Protein AF-A0A1Q9NAY9-F1 (afdb_monomer_lite)

pLDDT: mean 88.2, std 12.75, range [43.16, 96.69]

Secondary structure (DSSP, 8-state):
-EEEEE----TTS-TTHHHHHHHHHHHHHHHHH---EEE-SSS-SEEEEE--S--SSS-----TTS--EEEPPS--TT----SEEE-

Foldseek 3Di:
DAEEEEDDDDPVDPDCVVVVVVVVVQVVVCVVPVDDYDYDPPDHQAYEYEDAADDFQPPGDPDPPPDAKDADDRDDPPGPDGHIYGD

Radius of gyration: 13.49 Å; chains: 1; bounding box: 32×29×32 Å

Structure (mmCIF, N/CA/C/O backbone):
data_AF-A0A1Q9NAY9-F1
#
_entry.id   AF-A0A1Q9NAY9-F1
#
loop_
_atom_site.group_PDB
_atom_site.id
_atom_site.type_symbol
_atom_site.label_atom_id
_atom_site.label_alt_id
_atom_site.label_comp_id
_atom_site.label_asym_id
_atom_site.label_entity_id
_atom_site.label_seq_id
_atom_site.pdbx_PDB_ins_code
_atom_site.Cartn_x
_atom_site.Cartn_y
_atom_site.Cartn_z
_atom_site.occupancy
_atom_site.B_iso_or_equiv
_atom_site.auth_seq_id
_atom_site.auth_comp_id
_atom_site.auth_asym_id
_atom_site.auth_atom_id
_atom_site.pdbx_PDB_model_num
ATOM 1 N N . MET A 1 1 ? 7.188 -5.521 -15.341 1.00 83.56 1 MET A N 1
ATOM 2 C CA . MET A 1 1 ? 7.655 -5.692 -13.954 1.00 83.56 1 MET A CA 1
ATOM 3 C C . MET A 1 1 ? 7.519 -4.354 -13.260 1.00 83.56 1 MET A C 1
ATOM 5 O O . MET A 1 1 ? 7.790 -3.341 -13.898 1.00 83.56 1 MET A O 1
ATOM 9 N N . THR A 1 2 ? 7.071 -4.355 -12.011 1.00 90.00 2 THR A N 1
ATOM 10 C CA . THR A 1 2 ? 6.768 -3.145 -11.254 1.00 90.00 2 THR A CA 1
ATOM 11 C C . THR A 1 2 ? 7.229 -3.306 -9.809 1.00 90.00 2 THR A C 1
ATOM 13 O O . THR A 1 2 ? 6.847 -4.264 -9.137 1.00 90.00 2 THR A O 1
ATOM 16 N N . ASN A 1 3 ? 8.061 -2.369 -9.364 1.00 93.00 3 ASN A N 1
ATOM 17 C CA . ASN A 1 3 ? 8.719 -2.384 -8.064 1.00 93.00 3 ASN A CA 1
ATOM 18 C C . ASN A 1 3 ? 7.845 -1.713 -7.004 1.00 93.00 3 ASN A C 1
ATOM 20 O O . ASN A 1 3 ? 7.404 -0.583 -7.208 1.00 93.00 3 ASN A O 1
ATOM 24 N N . TYR A 1 4 ? 7.622 -2.374 -5.874 1.00 93.06 4 TYR A N 1
ATOM 25 C CA . TYR A 1 4 ? 6.880 -1.807 -4.752 1.00 93.06 4 TYR A CA 1
ATOM 26 C C . TYR A 1 4 ? 7.632 -1.980 -3.436 1.00 93.06 4 TYR A C 1
ATOM 28 O O . TYR A 1 4 ? 8.526 -2.816 -3.335 1.00 93.06 4 TYR A O 1
ATOM 36 N N . LEU A 1 5 ? 7.238 -1.217 -2.420 1.00 94.12 5 LEU A N 1
ATOM 37 C CA . LEU A 1 5 ? 7.750 -1.364 -1.060 1.00 94.12 5 LEU A CA 1
ATOM 38 C C . LEU A 1 5 ? 6.612 -1.268 -0.046 1.00 94.12 5 LEU A C 1
ATOM 40 O O . LEU A 1 5 ? 5.708 -0.449 -0.196 1.00 94.12 5 LEU A O 1
ATOM 44 N N . ILE A 1 6 ? 6.668 -2.087 0.997 1.00 94.44 6 ILE A N 1
ATOM 45 C CA . ILE A 1 6 ? 5.775 -1.992 2.147 1.00 94.44 6 ILE A CA 1
ATOM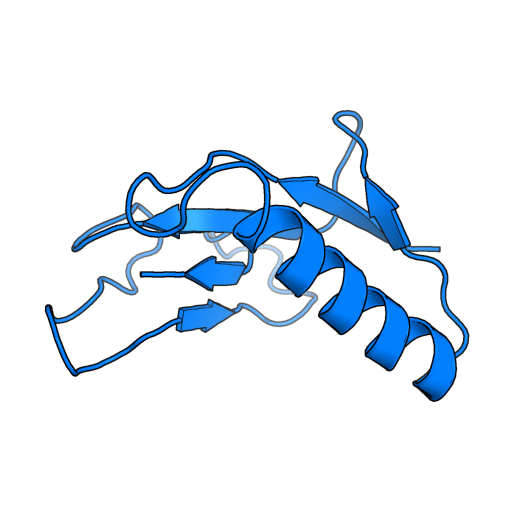 46 C C . ILE A 1 6 ? 6.527 -1.256 3.260 1.00 94.44 6 ILE A C 1
ATOM 48 O O . ILE A 1 6 ? 7.601 -1.688 3.666 1.00 94.44 6 ILE A O 1
ATOM 52 N N . LEU A 1 7 ? 6.004 -0.115 3.709 1.00 93.69 7 LEU A N 1
ATOM 53 C CA . LEU A 1 7 ? 6.729 0.807 4.591 1.00 93.69 7 LEU A CA 1
ATOM 54 C C . LEU A 1 7 ? 6.594 0.468 6.079 1.00 93.69 7 LEU A C 1
ATOM 56 O O . LEU A 1 7 ? 7.498 0.762 6.859 1.00 93.69 7 LEU A O 1
ATOM 60 N N . ASN A 1 8 ? 5.469 -0.113 6.488 1.00 93.69 8 ASN A N 1
ATOM 61 C CA . ASN A 1 8 ? 5.177 -0.457 7.878 1.00 93.69 8 ASN A CA 1
ATOM 62 C C . ASN A 1 8 ? 4.188 -1.637 7.956 1.00 93.69 8 ASN A C 1
ATOM 64 O O . ASN A 1 8 ? 3.903 -2.281 6.950 1.00 93.69 8 ASN A O 1
ATOM 68 N N . SER A 1 9 ? 3.710 -1.953 9.158 1.00 94.31 9 SER A N 1
ATOM 69 C CA . SER A 1 9 ? 2.716 -2.998 9.425 1.00 94.31 9 SER A CA 1
ATOM 70 C C . SER A 1 9 ? 1.569 -2.441 10.268 1.00 94.31 9 SER A C 1
ATOM 72 O O . SER A 1 9 ? 1.607 -1.288 10.701 1.00 94.31 9 SER A O 1
ATOM 74 N N . THR A 1 10 ? 0.558 -3.267 10.539 1.00 93.75 10 THR A N 1
ATOM 75 C CA . THR A 1 10 ? -0.540 -2.912 11.445 1.00 93.75 10 THR A CA 1
ATOM 76 C C . THR A 1 10 ? -0.727 -3.965 12.526 1.00 93.75 10 THR A C 1
ATOM 78 O O . THR A 1 10 ? -0.685 -5.159 12.257 1.00 93.75 10 THR A O 1
ATOM 81 N N . GLU A 1 11 ? -0.981 -3.533 13.761 1.00 93.94 11 GLU A N 1
ATOM 82 C CA . GLU A 1 11 ? -1.313 -4.444 14.867 1.00 93.94 11 GLU A CA 1
ATOM 83 C C . GLU A 1 11 ? -2.783 -4.894 14.841 1.00 93.94 11 GLU A C 1
ATOM 85 O O . GLU A 1 11 ? -3.161 -5.850 15.518 1.00 93.94 11 GLU A O 1
ATOM 90 N N . ASN A 1 12 ? -3.622 -4.238 14.031 1.00 92.69 12 ASN A N 1
ATOM 91 C CA . ASN A 1 12 ? -5.040 -4.580 13.894 1.00 92.69 12 ASN A CA 1
ATOM 92 C C . ASN A 1 12 ? -5.250 -5.923 13.182 1.00 92.69 12 ASN A C 1
ATOM 94 O O . ASN A 1 12 ? -6.310 -6.539 13.316 1.00 92.69 12 ASN A O 1
ATOM 98 N N . ILE A 1 13 ? -4.254 -6.370 12.413 1.00 93.81 13 ILE A N 1
ATOM 99 C CA . ILE A 1 13 ? -4.270 -7.629 11.681 1.00 93.81 13 ILE A CA 1
ATOM 100 C C . ILE A 1 13 ? -3.131 -8.497 12.235 1.00 93.81 13 ILE A C 1
ATOM 102 O O . ILE A 1 13 ? -1.968 -8.138 12.105 1.00 93.81 13 ILE A O 1
ATOM 106 N N . PRO A 1 14 ? -3.430 -9.635 12.884 1.00 91.44 14 PRO A N 1
ATOM 107 C CA . PRO A 1 14 ? -2.389 -10.424 13.528 1.00 91.44 14 PRO A CA 1
ATOM 108 C C . PRO A 1 14 ? -1.451 -11.123 12.536 1.00 91.44 14 PRO A C 1
ATOM 110 O O . PRO A 1 14 ? -1.901 -11.821 11.619 1.00 91.44 14 PRO A O 1
ATOM 113 N N . GLY A 1 15 ? -0.152 -11.080 12.831 1.00 90.94 15 GLY A N 1
ATOM 114 C CA . GLY A 1 15 ? 0.861 -11.903 12.177 1.00 90.94 15 GLY A CA 1
ATOM 115 C C . GLY A 1 15 ? 1.335 -11.319 10.849 1.00 90.94 15 GLY A C 1
ATOM 116 O O . GLY A 1 15 ? 1.973 -10.280 10.834 1.00 90.94 15 GLY A O 1
ATOM 117 N N . THR A 1 16 ? 1.110 -12.046 9.754 1.00 93.25 16 THR A N 1
ATOM 118 C CA . THR A 1 16 ? 1.497 -11.644 8.386 1.00 93.25 16 THR A CA 1
ATOM 119 C C . THR A 1 16 ? 0.295 -11.636 7.438 1.00 93.25 16 THR A C 1
ATOM 121 O O . THR A 1 16 ? 0.433 -11.741 6.211 1.00 93.25 16 THR A O 1
ATOM 124 N N . GLN A 1 17 ? -0.913 -11.593 8.003 1.00 96.69 17 GLN A N 1
ATOM 125 C CA . GLN A 1 17 ? -2.155 -11.704 7.244 1.00 96.69 17 GLN A CA 1
ATOM 126 C C . GLN A 1 17 ? -2.368 -10.480 6.350 1.00 96.69 17 GLN A C 1
ATOM 128 O O . GLN A 1 17 ? -2.840 -10.629 5.225 1.00 96.69 17 GLN A O 1
ATOM 133 N N . GLU A 1 18 ? -1.956 -9.297 6.798 1.00 95.25 18 GLU A N 1
ATOM 134 C CA . GLU A 1 18 ? -2.012 -8.053 6.040 1.00 95.25 18 GLU A CA 1
ATOM 135 C C . GLU A 1 18 ? -1.108 -8.103 4.802 1.00 95.25 18 GLU A C 1
ATOM 137 O O . GLU A 1 18 ? -1.554 -7.810 3.690 1.00 95.25 18 GLU A O 1
ATOM 142 N N . PHE A 1 19 ? 0.121 -8.605 4.951 1.00 95.44 19 PHE A N 1
ATOM 143 C CA . PHE A 1 19 ? 1.043 -8.791 3.831 1.00 95.44 19 PHE A CA 1
ATOM 144 C C . PHE A 1 19 ? 0.535 -9.860 2.862 1.00 95.44 19 PHE A C 1
ATOM 146 O O . PHE A 1 19 ? 0.586 -9.685 1.646 1.00 95.44 19 PHE A O 1
ATOM 153 N N . SER A 1 20 ? -0.023 -10.952 3.390 1.00 96.12 20 SER A N 1
ATOM 154 C CA . SER A 1 20 ? -0.606 -12.021 2.572 1.00 96.12 20 SER A CA 1
ATOM 155 C C . SER A 1 20 ? -1.795 -11.518 1.749 1.00 96.12 20 SER A C 1
ATOM 157 O O . SER A 1 20 ? -1.918 -11.844 0.566 1.00 96.12 20 SER A O 1
ATOM 159 N N . ALA A 1 21 ? -2.664 -10.698 2.347 1.00 96.38 21 ALA A N 1
ATOM 160 C CA . ALA A 1 21 ? -3.789 -10.075 1.656 1.00 96.38 21 ALA A CA 1
ATOM 161 C C . ALA A 1 21 ? -3.311 -9.134 0.542 1.00 96.38 21 ALA A C 1
ATOM 163 O O . ALA A 1 21 ? -3.813 -9.207 -0.583 1.00 96.38 21 ALA A O 1
ATOM 164 N N . LEU A 1 22 ? -2.293 -8.318 0.825 1.00 95.44 22 LEU A N 1
ATOM 165 C CA . LEU A 1 22 ? -1.700 -7.410 -0.149 1.00 95.44 22 LEU A CA 1
ATOM 166 C C . LEU A 1 22 ? -1.089 -8.160 -1.343 1.00 95.44 22 LEU A C 1
ATOM 168 O O . LEU A 1 22 ? -1.401 -7.858 -2.496 1.00 95.44 22 LEU A O 1
ATOM 172 N N . VAL A 1 23 ? -0.277 -9.189 -1.085 1.00 94.94 23 VAL A N 1
ATOM 173 C CA . VAL A 1 23 ? 0.325 -10.019 -2.140 1.00 94.94 23 VAL A CA 1
ATOM 174 C C . VAL A 1 23 ? -0.757 -10.700 -2.981 1.00 94.94 23 VAL A C 1
ATOM 176 O O . VAL A 1 23 ? -0.659 -10.728 -4.207 1.00 94.94 23 VAL A O 1
ATOM 179 N N . ASN A 1 24 ? -1.835 -11.197 -2.368 1.00 96.62 24 ASN A N 1
ATOM 180 C CA . ASN A 1 24 ? -2.957 -11.784 -3.105 1.00 96.62 24 ASN A CA 1
ATOM 181 C C . ASN A 1 24 ? -3.671 -10.766 -4.012 1.00 96.62 24 ASN A C 1
ATOM 183 O O . ASN A 1 24 ? -4.044 -11.103 -5.144 1.00 96.62 24 ASN A O 1
ATOM 187 N N . ALA A 1 25 ? -3.822 -9.517 -3.561 1.00 95.19 25 ALA A N 1
ATOM 188 C CA . ALA A 1 25 ? -4.353 -8.438 -4.390 1.00 95.19 25 ALA A CA 1
ATOM 189 C C . ALA A 1 25 ? -3.432 -8.152 -5.591 1.00 95.19 25 ALA A C 1
ATOM 191 O O . ALA A 1 25 ? -3.903 -8.121 -6.731 1.00 95.19 25 ALA A O 1
ATOM 192 N N . LEU A 1 26 ? -2.116 -8.056 -5.378 1.00 94.69 26 LEU A N 1
ATOM 193 C CA . LEU A 1 26 ? -1.132 -7.888 -6.456 1.00 94.69 26 LEU A CA 1
ATOM 194 C C . LEU A 1 26 ? -1.153 -9.056 -7.454 1.00 94.69 26 LEU A C 1
ATOM 196 O O . LEU A 1 26 ? -1.140 -8.844 -8.667 1.00 94.69 26 LEU A O 1
ATOM 200 N N . MET A 1 27 ? -1.271 -10.298 -6.977 1.00 95.38 27 MET A N 1
ATOM 201 C CA . MET A 1 27 ? -1.383 -11.479 -7.843 1.00 95.38 27 MET A CA 1
ATOM 202 C C . MET A 1 27 ? -2.659 -11.474 -8.692 1.00 95.38 27 MET A C 1
ATOM 204 O O . MET A 1 27 ? -2.665 -12.007 -9.803 1.00 95.38 27 MET A O 1
ATOM 208 N N . THR A 1 28 ? -3.739 -10.873 -8.194 1.00 96.31 28 THR A N 1
ATOM 209 C CA . THR A 1 28 ? -4.977 -10.699 -8.963 1.00 96.31 28 THR A CA 1
ATOM 210 C C . THR A 1 28 ? -4.740 -9.775 -10.156 1.00 96.31 28 THR A C 1
ATOM 212 O O . THR A 1 28 ? -5.051 -10.146 -11.289 1.00 96.31 28 THR A O 1
ATOM 215 N N . TRP A 1 29 ? -4.085 -8.633 -9.933 1.00 94.31 29 TRP A N 1
ATOM 216 C CA . TRP A 1 29 ? -3.703 -7.714 -11.007 1.00 94.31 29 TRP A CA 1
ATOM 217 C C . TRP A 1 29 ? -2.701 -8.333 -11.977 1.00 94.31 29 TRP A C 1
ATOM 219 O O . TRP A 1 29 ? -2.902 -8.263 -13.187 1.00 94.31 29 TRP A O 1
ATOM 229 N N . ARG A 1 30 ? -1.680 -9.030 -11.470 1.00 95.06 30 ARG A N 1
ATOM 230 C CA . ARG A 1 30 ? -0.685 -9.732 -12.294 1.00 95.06 30 ARG A CA 1
ATOM 231 C C . ARG A 1 30 ? -1.336 -10.630 -13.340 1.00 95.06 30 ARG A C 1
ATOM 233 O O . ARG A 1 30 ? -0.925 -10.616 -14.495 1.00 95.06 30 ARG A O 1
ATOM 240 N N . ARG A 1 31 ? -2.362 -11.393 -12.951 1.00 94.12 31 ARG A N 1
ATOM 241 C CA . ARG A 1 31 ? -3.099 -12.279 -13.868 1.00 94.12 31 ARG A CA 1
ATOM 242 C C . ARG A 1 31 ? -3.909 -11.508 -14.909 1.00 94.12 31 ARG A C 1
ATOM 244 O O . ARG A 1 31 ? -4.024 -11.978 -16.034 1.00 94.12 31 ARG A O 1
ATOM 251 N N . ALA A 1 32 ? -4.468 -10.358 -14.539 1.00 96.06 32 ALA A N 1
ATOM 252 C CA . ALA A 1 32 ? -5.342 -9.573 -15.406 1.00 96.06 32 ALA A CA 1
ATOM 253 C C . ALA A 1 32 ? -4.581 -8.768 -16.472 1.00 96.06 32 ALA A C 1
ATOM 255 O O . ALA A 1 32 ? -5.029 -8.697 -17.612 1.00 96.06 32 ALA A O 1
ATOM 256 N N . ILE A 1 33 ? -3.442 -8.167 -16.111 1.00 93.00 33 ILE A N 1
ATOM 257 C CA . ILE A 1 33 ? -2.685 -7.257 -16.993 1.00 93.00 33 ILE A CA 1
ATOM 258 C C . ILE A 1 33 ? -1.289 -7.776 -17.366 1.00 93.00 33 ILE A C 1
ATOM 260 O O . ILE A 1 33 ? -0.523 -7.065 -18.009 1.00 93.00 33 ILE A O 1
ATOM 264 N N . ALA A 1 34 ? -0.963 -9.014 -16.983 1.00 93.44 34 ALA A N 1
ATOM 265 C CA . ALA A 1 34 ? 0.279 -9.708 -17.329 1.00 93.44 34 ALA A CA 1
ATOM 266 C C . ALA A 1 34 ? 1.568 -8.944 -16.951 1.00 93.44 34 ALA A C 1
ATOM 268 O O . ALA A 1 34 ? 2.539 -8.937 -17.709 1.00 93.44 34 ALA A O 1
ATOM 269 N N . ILE A 1 35 ? 1.600 -8.323 -15.765 1.00 91.25 35 ILE A N 1
ATOM 270 C CA . ILE A 1 35 ? 2.810 -7.699 -15.201 1.00 91.25 35 ILE A CA 1
ATOM 271 C C . ILE A 1 35 ? 3.235 -8.384 -13.903 1.00 91.25 35 ILE A C 1
ATOM 273 O O . ILE A 1 35 ? 2.396 -8.764 -13.092 1.00 91.25 35 ILE A O 1
ATOM 277 N N . ASP A 1 36 ? 4.541 -8.495 -13.678 1.00 94.50 36 ASP A N 1
ATOM 278 C CA . ASP A 1 36 ? 5.080 -8.943 -12.392 1.00 94.50 36 ASP A CA 1
ATOM 279 C C . ASP A 1 36 ? 5.197 -7.786 -11.398 1.00 94.50 36 ASP A C 1
ATOM 281 O O . ASP A 1 36 ? 5.573 -6.678 -11.785 1.00 94.50 36 ASP A O 1
ATOM 285 N N . PHE A 1 37 ? 4.947 -8.078 -10.123 1.00 94.50 37 PHE A N 1
ATOM 286 C CA . PHE A 1 37 ? 5.201 -7.184 -8.996 1.00 94.50 37 PHE A CA 1
ATOM 287 C C . PHE A 1 37 ? 6.379 -7.718 -8.186 1.00 94.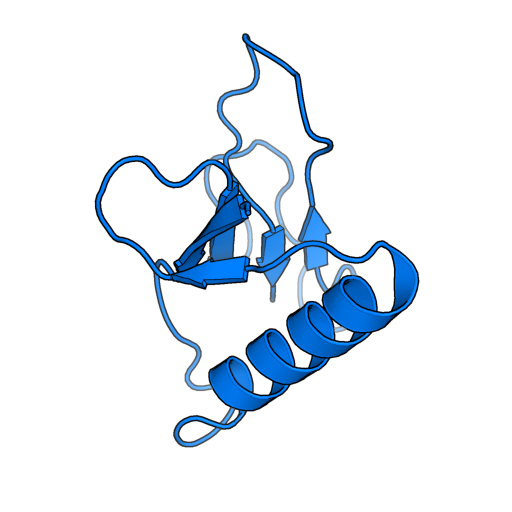50 37 PHE A C 1
ATOM 289 O O . PHE A 1 37 ? 6.444 -8.923 -7.932 1.00 94.50 37 PHE A O 1
ATOM 296 N N . VAL A 1 38 ? 7.295 -6.835 -7.794 1.00 95.25 38 VAL A N 1
ATOM 297 C CA . VAL A 1 38 ? 8.502 -7.190 -7.038 1.00 95.25 38 VAL A CA 1
ATOM 298 C C . VAL A 1 38 ? 8.645 -6.249 -5.856 1.00 95.25 38 VAL A C 1
ATOM 300 O O . VAL A 1 38 ? 8.669 -5.034 -6.034 1.00 95.25 38 VAL A O 1
ATOM 303 N N . GLU A 1 39 ? 8.746 -6.817 -4.659 1.00 95.00 39 GLU A N 1
ATOM 304 C CA . GLU A 1 39 ? 9.072 -6.048 -3.465 1.00 95.00 39 GLU A CA 1
ATOM 305 C C . GLU A 1 39 ? 10.560 -5.692 -3.468 1.00 95.00 39 GLU A C 1
ATOM 307 O O . GLU A 1 39 ? 11.409 -6.568 -3.643 1.00 95.00 39 GLU A O 1
ATOM 312 N N . THR A 1 40 ? 10.887 -4.415 -3.298 1.00 94.56 40 THR A N 1
ATOM 313 C CA . THR A 1 40 ? 12.266 -3.924 -3.290 1.00 94.56 40 THR A CA 1
ATOM 314 C C . THR A 1 40 ? 12.398 -2.686 -2.415 1.00 94.56 40 THR A C 1
ATOM 316 O O . THR A 1 40 ? 11.502 -1.849 -2.363 1.00 94.56 40 THR A O 1
ATOM 319 N N . HIS A 1 41 ? 13.544 -2.559 -1.751 1.00 91.75 41 HIS A N 1
ATOM 320 C CA . HIS A 1 41 ? 13.936 -1.319 -1.076 1.00 91.75 41 HIS A CA 1
ATOM 321 C C . HIS A 1 41 ? 14.663 -0.359 -2.031 1.00 91.75 41 HIS A C 1
ATOM 323 O O . HIS A 1 41 ? 14.762 0.834 -1.751 1.00 91.75 41 HIS A O 1
ATOM 329 N N . ASP A 1 42 ? 15.135 -0.873 -3.168 1.00 90.75 42 ASP A N 1
ATOM 330 C CA . ASP A 1 42 ? 15.841 -0.112 -4.190 1.00 90.75 42 ASP A CA 1
ATOM 331 C C . ASP A 1 42 ? 14.842 0.415 -5.229 1.00 90.75 42 ASP A C 1
ATOM 333 O O . ASP A 1 42 ? 14.288 -0.363 -6.011 1.00 90.75 42 ASP A O 1
ATOM 337 N N . ASP A 1 43 ? 14.629 1.735 -5.217 1.00 87.56 43 ASP A N 1
ATOM 338 C CA . ASP A 1 43 ? 13.806 2.498 -6.173 1.00 87.56 43 ASP A CA 1
ATOM 339 C C . ASP A 1 43 ? 12.378 1.934 -6.382 1.00 87.56 43 ASP A C 1
ATOM 341 O O . ASP A 1 43 ? 12.022 1.469 -7.475 1.00 87.56 43 ASP A O 1
ATOM 345 N N . PRO A 1 44 ? 11.532 1.916 -5.330 1.00 90.25 44 PRO A N 1
ATOM 346 C CA . PRO A 1 44 ? 10.137 1.516 -5.472 1.00 90.25 44 PRO A CA 1
ATOM 347 C C . PRO A 1 44 ? 9.349 2.574 -6.256 1.00 90.25 44 PRO A C 1
ATOM 349 O O . PRO A 1 44 ? 9.413 3.765 -5.957 1.00 90.25 44 PRO A O 1
ATOM 352 N N . VAL A 1 45 ? 8.535 2.141 -7.226 1.00 87.75 45 VAL A N 1
ATOM 353 C CA . VAL A 1 45 ? 7.701 3.068 -8.015 1.00 87.75 45 VAL A CA 1
ATOM 354 C C . VAL A 1 45 ? 6.370 3.401 -7.336 1.00 87.75 45 VAL A C 1
ATOM 356 O O . VAL A 1 45 ? 5.709 4.364 -7.721 1.00 87.75 45 VAL A O 1
ATOM 359 N N . PHE A 1 46 ? 5.969 2.616 -6.333 1.00 87.81 46 PHE A N 1
ATOM 360 C CA . PHE A 1 46 ? 4.923 2.963 -5.372 1.00 87.81 46 PHE A CA 1
ATOM 361 C C . PHE A 1 46 ? 5.109 2.198 -4.057 1.00 87.81 46 PHE A C 1
ATOM 363 O O . PHE A 1 46 ? 5.761 1.155 -3.999 1.00 87.81 46 PHE A O 1
ATOM 370 N N . THR A 1 47 ? 4.508 2.723 -2.998 1.00 91.88 47 THR A N 1
ATOM 371 C CA . THR A 1 47 ? 4.628 2.224 -1.625 1.00 91.88 47 THR A CA 1
ATOM 372 C C . THR A 1 47 ? 3.272 1.820 -1.053 1.00 91.88 47 THR A C 1
ATOM 374 O O . THR A 1 47 ? 2.231 2.258 -1.537 1.00 91.88 47 THR A O 1
ATOM 377 N N . PHE A 1 48 ? 3.280 0.983 -0.020 1.00 94.06 48 PHE A N 1
ATOM 378 C CA . PHE A 1 48 ? 2.115 0.653 0.799 1.00 94.06 48 PHE A CA 1
ATOM 379 C C . PHE A 1 48 ? 2.390 1.033 2.247 1.00 94.06 48 PHE A C 1
ATOM 381 O O . PHE A 1 48 ? 3.473 0.725 2.750 1.00 94.06 48 PHE A O 1
ATOM 388 N N . SER A 1 49 ? 1.426 1.644 2.927 1.00 94.38 49 SER A N 1
ATOM 389 C CA . SER A 1 49 ? 1.525 1.882 4.367 1.00 94.38 49 SER A CA 1
ATOM 390 C C . SER A 1 49 ? 0.176 1.801 5.072 1.00 94.38 49 SER A C 1
ATOM 392 O O . SER A 1 49 ? -0.885 1.918 4.462 1.00 94.38 49 SER A O 1
ATOM 394 N N . TRP A 1 50 ? 0.231 1.563 6.376 1.00 94.69 50 TRP A N 1
ATOM 395 C CA . TRP A 1 50 ? -0.876 1.683 7.308 1.00 94.69 50 TRP A CA 1
ATOM 396 C C . TRP A 1 50 ? -0.744 3.002 8.057 1.00 94.69 50 TRP A C 1
ATOM 398 O O . TRP A 1 50 ? 0.290 3.270 8.666 1.00 94.69 50 TRP A O 1
ATOM 408 N N . GLU A 1 51 ? -1.779 3.826 7.998 1.00 94.44 51 GLU A N 1
ATOM 409 C CA . GLU A 1 51 ? -1.765 5.205 8.467 1.00 94.44 51 GLU A CA 1
ATOM 410 C C . GLU A 1 51 ? -3.042 5.541 9.241 1.00 94.44 51 GLU A C 1
ATOM 412 O O . GLU A 1 51 ? -4.095 4.923 9.083 1.00 94.44 51 GLU A O 1
ATOM 417 N N . SER A 1 52 ? -2.968 6.574 10.073 1.00 92.38 52 SER A N 1
ATOM 418 C CA . SER A 1 52 ? -4.108 7.092 10.831 1.00 92.38 52 SER A CA 1
ATOM 419 C C . SER A 1 52 ? -4.139 8.610 10.776 1.00 92.38 52 SER A C 1
ATOM 421 O O . SER A 1 52 ? -3.088 9.251 10.770 1.00 92.38 52 SER A O 1
ATOM 423 N N . ASP A 1 53 ? -5.340 9.186 10.795 1.00 92.25 53 ASP A N 1
ATOM 424 C CA . ASP A 1 53 ? -5.557 10.632 10.818 1.00 92.25 53 ASP A CA 1
ATOM 425 C C . ASP A 1 53 ? -4.691 11.354 9.766 1.00 92.25 53 ASP A C 1
ATOM 427 O O . ASP A 1 53 ? -4.717 10.998 8.587 1.00 92.25 53 ASP A O 1
ATOM 431 N N . ARG A 1 54 ? -3.914 12.368 10.161 1.00 93.25 54 ARG A N 1
ATOM 432 C CA . ARG A 1 54 ? -3.020 13.116 9.271 1.00 93.25 54 ARG A CA 1
ATOM 433 C C . ARG A 1 54 ? -1.690 12.386 9.081 1.00 93.25 54 ARG A C 1
ATOM 435 O O . ARG A 1 54 ? -0.886 12.341 10.005 1.00 93.25 54 ARG A O 1
ATOM 442 N N . HIS A 1 55 ? -1.414 11.971 7.847 1.00 92.19 55 HIS A N 1
ATOM 443 C CA . HIS A 1 55 ? -0.267 11.120 7.505 1.00 92.19 55 HIS A CA 1
ATOM 444 C C . HIS A 1 55 ? 0.568 11.652 6.321 1.00 92.19 55 HIS A C 1
ATOM 446 O O . HIS A 1 55 ? 1.071 10.917 5.484 1.00 92.19 55 HIS A O 1
ATOM 452 N N . GLY A 1 56 ? 0.753 12.976 6.268 1.00 88.62 56 GLY A N 1
ATOM 453 C CA . GLY A 1 56 ? 1.793 13.607 5.436 1.00 88.62 56 GLY A CA 1
ATOM 454 C C . GLY A 1 56 ? 1.426 13.910 3.981 1.00 88.62 56 GLY A C 1
ATOM 455 O O . GLY A 1 56 ? 2.169 14.630 3.320 1.00 88.62 56 GLY A O 1
ATOM 456 N N . AS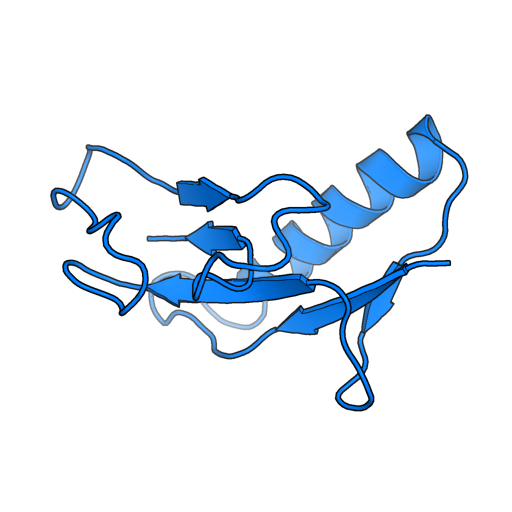P A 1 57 ? 0.263 13.470 3.514 1.00 88.69 57 ASP A N 1
ATOM 457 C CA . ASP A 1 57 ? -0.116 13.490 2.097 1.00 88.69 57 ASP A CA 1
ATOM 458 C C . ASP A 1 57 ? -1.305 14.433 1.770 1.00 88.69 57 ASP A C 1
ATOM 460 O O . ASP A 1 57 ? -1.836 14.455 0.658 1.00 88.69 57 ASP A O 1
ATOM 464 N N . ASN A 1 58 ? -1.730 15.227 2.761 1.00 89.12 58 ASN A N 1
ATOM 465 C CA . ASN A 1 58 ? -2.910 16.104 2.738 1.00 89.12 58 ASN A CA 1
ATOM 466 C C . ASN A 1 58 ? -4.265 15.408 2.489 1.00 89.12 58 ASN A C 1
ATOM 468 O O . ASN A 1 58 ? -5.257 16.110 2.283 1.00 89.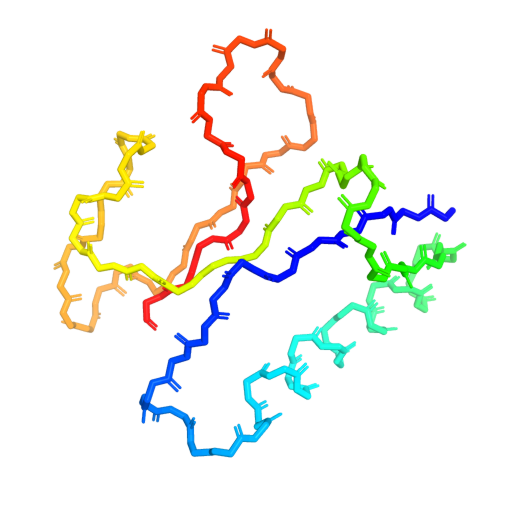12 58 ASN A O 1
ATOM 472 N N . SER A 1 59 ? -4.343 14.081 2.604 1.00 90.50 59 SER A N 1
ATOM 473 C CA . SER A 1 59 ? -5.583 13.302 2.490 1.00 90.50 59 SER A CA 1
ATOM 474 C C . SER A 1 59 ? -5.854 12.512 3.781 1.00 90.50 59 SER A C 1
ATOM 476 O O . SER A 1 59 ? -5.892 11.285 3.759 1.00 90.50 59 SER A O 1
ATOM 478 N N . PRO A 1 60 ? -6.035 13.191 4.934 1.00 93.00 60 PRO A N 1
ATOM 479 C CA . PRO A 1 60 ? -6.125 12.528 6.231 1.00 93.00 60 PRO A CA 1
ATOM 480 C C . PRO A 1 60 ? -7.308 11.557 6.313 1.00 93.00 60 PRO A C 1
ATOM 482 O O . PRO A 1 60 ? -8.370 11.815 5.745 1.00 93.00 60 PRO A O 1
ATOM 485 N N . PHE A 1 61 ? -7.154 10.489 7.097 1.00 94.88 61 PHE A N 1
ATOM 486 C CA . PHE A 1 61 ? -8.282 9.634 7.451 1.00 94.88 61 PHE A CA 1
ATOM 487 C C . PHE A 1 61 ? -9.223 10.337 8.435 1.00 94.88 61 PHE A C 1
ATOM 489 O O . PHE A 1 61 ? -8.816 11.149 9.264 1.00 94.88 61 PHE A O 1
ATOM 496 N N . ASP A 1 62 ? -10.500 9.993 8.339 1.00 95.00 62 ASP A N 1
ATOM 497 C CA . ASP A 1 62 ? -11.646 10.605 9.016 1.00 95.00 62 ASP A CA 1
ATOM 498 C C . ASP A 1 62 ? -12.209 9.722 10.149 1.00 95.00 62 ASP A C 1
ATOM 500 O O . ASP A 1 62 ? -13.355 9.878 10.578 1.00 95.00 62 ASP A O 1
AT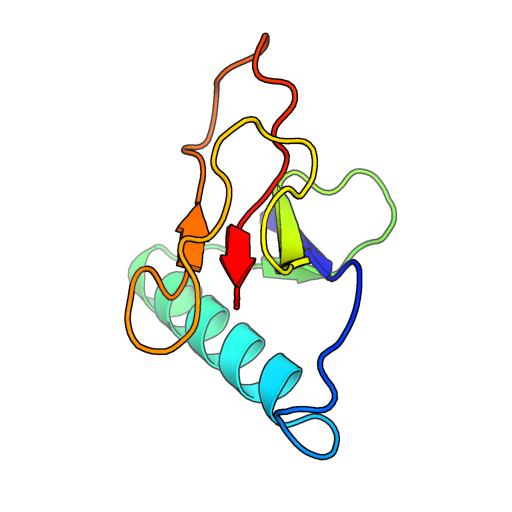OM 504 N N . GLY A 1 63 ? -11.390 8.806 10.671 1.00 91.50 63 GLY A N 1
ATOM 505 C CA . GLY A 1 63 ? -11.697 7.986 11.845 1.00 91.50 63 GLY A CA 1
ATOM 506 C C . GLY A 1 63 ? -12.388 6.638 11.558 1.00 91.50 63 GLY A C 1
ATOM 507 O O . GLY A 1 63 ? -12.560 6.237 10.406 1.00 91.50 63 GLY A O 1
ATOM 508 N N . PRO A 1 64 ? -12.729 5.869 12.614 1.00 90.94 64 PRO A N 1
ATOM 509 C CA . PRO A 1 64 ? -13.296 4.526 12.479 1.00 90.94 64 PRO A CA 1
ATOM 510 C C . PRO A 1 64 ? -14.620 4.491 11.708 1.00 90.94 64 PRO A C 1
ATOM 512 O O . PRO A 1 64 ? -15.536 5.249 12.009 1.00 90.94 64 PRO A O 1
ATOM 515 N N . GLY A 1 65 ? -14.744 3.544 10.774 1.00 89.44 65 GLY A N 1
ATOM 516 C CA . GLY A 1 65 ? -15.978 3.298 10.016 1.00 89.44 65 GLY A CA 1
ATOM 517 C C . GLY A 1 65 ? -16.173 4.177 8.778 1.00 89.44 65 GLY A C 1
ATOM 518 O O . GLY A 1 65 ? -17.154 3.976 8.065 1.00 89.44 65 GLY A O 1
ATOM 519 N N . ASN A 1 66 ? -15.248 5.100 8.510 1.00 92.69 66 ASN A N 1
ATOM 520 C CA . ASN A 1 66 ? -15.290 5.995 7.359 1.00 92.69 66 ASN A CA 1
ATOM 521 C C . ASN A 1 66 ? -14.290 5.546 6.272 1.00 92.69 66 ASN A C 1
ATOM 523 O O . ASN A 1 66 ? -14.277 4.371 5.902 1.00 92.69 66 ASN A O 1
ATOM 527 N N . THR A 1 67 ? -13.474 6.449 5.725 1.00 94.56 67 THR A N 1
ATOM 528 C CA . THR A 1 67 ? -12.531 6.138 4.643 1.00 94.56 67 THR A CA 1
ATOM 529 C C . THR A 1 67 ? -11.519 5.083 5.099 1.00 94.56 67 THR A C 1
ATOM 531 O O . THR A 1 67 ? -10.799 5.273 6.077 1.00 94.56 67 THR A O 1
ATOM 534 N N . LEU A 1 68 ? -11.472 3.950 4.388 1.00 94.25 68 LEU A N 1
ATOM 535 C CA . LEU A 1 68 ? -10.650 2.791 4.770 1.00 94.25 68 LEU A CA 1
ATOM 536 C C . LEU A 1 68 ? -9.261 2.785 4.125 1.00 94.25 68 LEU A C 1
ATOM 538 O O . LEU A 1 68 ? -8.336 2.187 4.666 1.00 94.25 68 LEU A O 1
ATOM 542 N N . ALA A 1 69 ? -9.137 3.387 2.944 1.00 94.75 69 ALA A N 1
ATOM 543 C CA . ALA A 1 69 ? -7.897 3.453 2.185 1.00 94.75 69 ALA A CA 1
ATOM 544 C C . ALA A 1 69 ? -7.994 4.526 1.094 1.00 94.75 69 ALA A C 1
ATOM 546 O O . ALA A 1 69 ? -9.092 4.847 0.629 1.00 94.75 69 ALA A O 1
ATOM 547 N N . HIS A 1 70 ? -6.850 5.019 0.632 1.00 93.88 70 HIS A N 1
ATOM 548 C CA . HIS A 1 70 ? -6.743 5.788 -0.608 1.00 93.88 70 HIS A CA 1
ATOM 549 C C . HIS A 1 70 ? -5.477 5.391 -1.367 1.00 93.88 70 HIS A C 1
ATOM 551 O O . HIS A 1 70 ? -4.542 4.858 -0.777 1.00 93.88 70 HIS A O 1
ATOM 557 N N . ALA A 1 71 ? -5.437 5.668 -2.669 1.00 91.69 71 ALA A N 1
ATOM 558 C CA . ALA A 1 71 ? -4.260 5.469 -3.508 1.00 91.69 71 ALA A CA 1
ATOM 559 C C . ALA A 1 71 ? -4.112 6.632 -4.487 1.00 91.69 71 ALA A C 1
ATOM 561 O O . ALA A 1 71 ? -5.112 7.211 -4.923 1.00 91.69 71 ALA A O 1
ATOM 562 N N . PHE A 1 72 ? -2.878 6.901 -4.903 1.00 86.12 72 PHE A N 1
ATOM 563 C CA . PHE A 1 72 ? -2.585 7.888 -5.937 1.00 86.12 72 PHE A CA 1
ATOM 564 C C . PHE A 1 72 ? -2.310 7.220 -7.290 1.00 86.12 72 PHE A C 1
ATOM 566 O O . PHE A 1 72 ? -1.703 6.146 -7.343 1.00 86.12 72 PHE A O 1
ATOM 573 N N . PRO A 1 73 ? -2.763 7.820 -8.406 1.00 83.06 73 PRO A N 1
ATOM 574 C CA . PRO A 1 73 ? -2.524 7.263 -9.727 1.00 83.06 73 PRO A CA 1
ATOM 575 C C . PRO A 1 73 ? -1.031 7.309 -10.090 1.00 83.06 73 PRO A C 1
ATOM 577 O O . PRO A 1 73 ? -0.310 8.212 -9.654 1.00 83.06 73 PRO A O 1
ATOM 580 N N . PRO A 1 74 ? -0.565 6.399 -10.963 1.00 76.38 74 PRO A N 1
ATOM 581 C CA . PRO A 1 74 ? 0.763 6.505 -11.547 1.00 76.38 74 PRO A CA 1
ATOM 582 C C . PRO A 1 74 ? 0.856 7.830 -12.316 1.00 76.38 74 PRO A C 1
ATOM 584 O O . PRO A 1 74 ? 0.042 8.075 -13.202 1.00 76.38 74 PRO A O 1
ATOM 587 N N . SER A 1 75 ? 1.854 8.658 -11.996 1.00 65.25 75 SER A N 1
ATOM 588 C CA . SER A 1 75 ? 2.147 9.991 -12.562 1.00 65.25 75 SER A CA 1
ATOM 589 C C . SER A 1 75 ? 1.359 11.202 -12.021 1.00 65.25 75 SER A C 1
ATOM 591 O O . SER A 1 75 ? 0.460 11.735 -12.661 1.00 65.25 75 SER A O 1
ATOM 593 N N . LEU A 1 76 ? 1.855 11.773 -10.918 1.00 51.25 76 LEU A N 1
ATOM 594 C CA . LEU A 1 76 ? 1.919 13.228 -10.732 1.00 51.25 76 LEU A CA 1
ATOM 595 C C . LEU A 1 76 ? 3.312 13.580 -10.195 1.00 51.25 76 LEU A C 1
ATOM 597 O O . LEU A 1 76 ? 3.579 13.479 -9.003 1.00 51.25 76 LEU A O 1
ATOM 601 N N . TRP A 1 77 ? 4.205 14.010 -11.092 1.00 48.00 77 TRP A N 1
ATOM 602 C CA . TRP A 1 77 ? 5.607 14.395 -10.829 1.00 48.00 77 TRP A CA 1
ATOM 603 C C . TRP A 1 77 ? 5.769 15.643 -9.925 1.00 48.00 77 TRP A C 1
ATOM 605 O O . TRP A 1 77 ? 6.830 16.259 -9.883 1.00 48.00 77 TRP A O 1
ATOM 615 N N . TRP A 1 78 ? 4.718 16.033 -9.204 1.00 43.16 78 TRP A N 1
ATOM 616 C CA . TRP A 1 78 ? 4.707 17.139 -8.245 1.00 43.16 78 TRP A CA 1
ATOM 617 C C . TRP A 1 78 ? 3.940 16.821 -6.950 1.00 43.16 78 TRP A C 1
ATOM 619 O O . TRP A 1 78 ? 3.836 17.685 -6.082 1.00 43.16 78 TRP A O 1
ATOM 629 N N . SER A 1 79 ? 3.413 15.605 -6.780 1.00 44.84 79 SER A N 1
ATOM 630 C CA . SER A 1 79 ? 2.632 15.250 -5.594 1.00 44.84 79 SER A CA 1
ATOM 631 C C . SER A 1 79 ? 3.504 14.516 -4.577 1.00 44.84 79 SER A C 1
ATOM 633 O O . SER A 1 79 ? 4.025 13.439 -4.836 1.00 44.84 79 SER A O 1
ATOM 635 N N . ILE A 1 80 ? 3.648 15.128 -3.405 1.00 48.16 80 ILE A N 1
ATOM 636 C CA . ILE A 1 80 ? 4.394 14.680 -2.215 1.00 48.16 80 ILE A CA 1
ATOM 637 C C . ILE A 1 80 ? 3.760 13.426 -1.547 1.00 48.16 80 ILE A C 1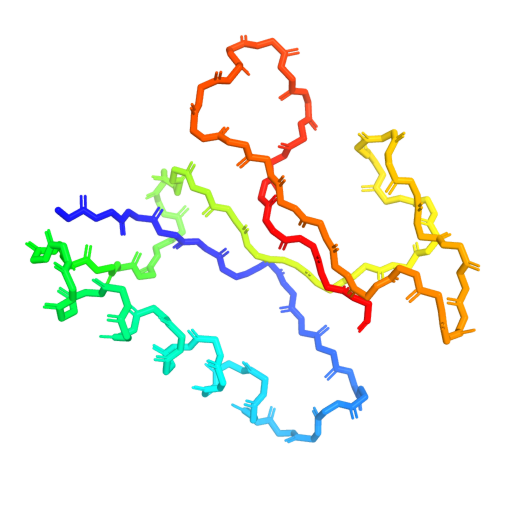
ATOM 639 O O . ILE A 1 80 ? 3.934 13.180 -0.362 1.00 48.16 80 ILE A O 1
ATOM 643 N N . CYS A 1 81 ? 3.039 12.583 -2.286 1.00 49.81 81 CYS A N 1
ATOM 644 C CA . CYS A 1 81 ? 2.143 11.574 -1.715 1.00 49.81 81 CYS A CA 1
ATOM 645 C C . CYS A 1 81 ? 2.405 10.211 -2.364 1.00 49.81 81 CYS A C 1
ATOM 647 O O . CYS A 1 81 ? 1.846 9.882 -3.410 1.00 49.81 81 CYS A O 1
ATOM 649 N N . TRP A 1 82 ? 3.333 9.450 -1.786 1.00 56.50 82 TRP A N 1
ATOM 650 C CA . TRP A 1 82 ? 3.814 8.192 -2.349 1.00 56.50 82 TRP A CA 1
ATOM 651 C C . TRP A 1 82 ? 3.011 7.026 -1.762 1.00 56.50 82 TRP A C 1
ATOM 653 O O . TRP A 1 82 ? 3.228 6.652 -0.613 1.00 56.50 82 TRP A O 1
ATOM 663 N N . GLY A 1 83 ? 2.098 6.437 -2.543 1.00 70.81 83 GLY A N 1
ATOM 664 C CA . GLY A 1 83 ? 1.608 5.078 -2.283 1.00 70.81 83 GLY A CA 1
ATOM 665 C C . GLY A 1 83 ? 0.107 4.874 -2.048 1.00 70.81 83 GLY A C 1
ATOM 666 O O . GLY A 1 83 ? -0.723 5.744 -2.300 1.00 70.81 83 GLY A O 1
ATOM 667 N N . LEU A 1 84 ? -0.227 3.649 -1.638 1.00 83.56 84 LEU A N 1
ATOM 668 C CA . LEU A 1 84 ? -1.544 3.202 -1.182 1.00 83.56 84 LEU A CA 1
ATOM 669 C C . LEU A 1 84 ? -1.520 3.143 0.351 1.00 83.56 84 LEU A C 1
ATOM 671 O O . LEU A 1 84 ? -0.762 2.357 0.922 1.00 83.56 84 LEU A O 1
ATOM 675 N N . SER A 1 85 ? -2.370 3.944 0.985 1.00 83.06 85 SER A N 1
ATOM 676 C CA . SER A 1 85 ? -2.502 4.016 2.442 1.00 83.06 85 SER A CA 1
ATOM 677 C C . SER A 1 85 ? -3.733 3.237 2.892 1.00 83.06 85 SER A C 1
ATOM 679 O O . SER A 1 85 ? -4.807 3.378 2.300 1.00 83.06 85 SER A O 1
ATOM 681 N N . PHE A 1 86 ? -3.598 2.458 3.959 1.00 87.62 86 PHE A N 1
ATOM 682 C CA . PHE A 1 86 ? -4.670 1.715 4.619 1.00 87.62 86 PHE A CA 1
ATOM 683 C C . PHE A 1 86 ? -4.883 2.233 6.040 1.00 87.62 86 PHE A C 1
ATOM 685 O O . PHE A 1 86 ? -3.922 2.618 6.696 1.00 87.62 86 PHE A O 1
ATOM 692 N N . ARG A 1 87 ? -6.119 2.202 6.533 1.00 87.38 87 ARG A N 1
ATOM 693 C CA . ARG A 1 87 ? -6.432 2.460 7.943 1.00 87.38 87 ARG A CA 1
ATOM 694 C C . ARG A 1 87 ? -6.408 1.181 8.785 1.00 87.38 87 ARG A C 1
ATOM 696 O O . ARG A 1 87 ? -6.888 0.139 8.287 1.00 87.38 87 ARG A O 1
#

Sequence (87 aa):
MTNYLILNSTENIPGTQEFSALVNALMTWRRAIAIDFVETHDDPVFTFSWESDRHGDNSPFDGPGNTLAHAFPPSLWWSICWGLSFR